Protein AF-A0A382MSB3-F1 (afdb_monomer_lite)

pLDDT: mean 81.91, std 4.89, range [67.0, 88.06]

Foldseek 3Di:
DQVLLVPQPFWDDWDADPVVRDIDTDGHPPSDDPVNSQVSQCPPPPSPDGDDDD

Secondary structure (DSSP, 8-state):
-HHHHTTSTTEEEEEEETTTTEEEEEE-TTT--HHHHHHHHHTSTTS-------

Organism: NCBI:txid408172

InterPro domains:
  IPR006121 Heavy metal-associated domain, HMA [PS50846] (1-49)
  IPR036163 Heavy metal-associated domain superfamily [SSF55008] (1-44)

Sequence (54 aa):
VQSALAKVEGVQNVNVELKDGKASIVAKKGKVSVDQLIKAVADIPGGRYKATAN

Radius of gyration: 10.36 Å; chains: 1; bounding box: 21×22×22 Å

Structure (mmCIF, N/CA/C/O backbone):
data_AF-A0A382MSB3-F1
#
_entry.id   AF-A0A382MSB3-F1
#
loop_
_atom_site.group_PDB
_atom_site.id
_atom_site.type_symbol
_atom_site.label_atom_id
_atom_site.label_a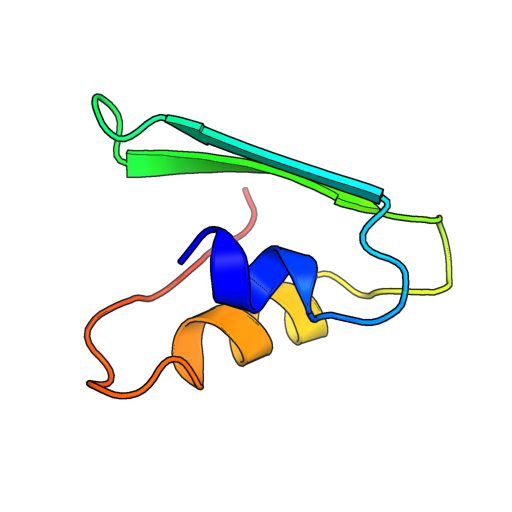lt_id
_atom_site.label_comp_id
_atom_site.label_asym_id
_atom_site.label_entity_id
_atom_site.label_seq_id
_atom_site.pdbx_PDB_ins_code
_atom_site.Cartn_x
_atom_site.Cartn_y
_atom_site.Cartn_z
_atom_site.occupancy
_atom_site.B_iso_or_equiv
_atom_site.auth_seq_id
_atom_site.auth_comp_id
_atom_site.auth_asym_id
_atom_site.auth_atom_id
_atom_site.pdbx_PDB_model_num
ATOM 1 N N . VAL A 1 1 ? 3.227 2.489 -6.623 1.00 76.50 1 VAL A N 1
ATOM 2 C CA . VAL A 1 1 ? 3.051 2.662 -5.158 1.00 76.50 1 VAL A CA 1
ATOM 3 C C . VAL A 1 1 ? 1.667 3.181 -4.803 1.00 76.50 1 VAL A C 1
ATOM 5 O O . VAL A 1 1 ? 0.913 2.422 -4.211 1.00 76.50 1 VAL A O 1
ATOM 8 N N . GLN A 1 2 ? 1.282 4.393 -5.223 1.00 80.38 2 GLN A N 1
ATOM 9 C CA . GLN A 1 2 ? -0.024 4.983 -4.879 1.00 80.38 2 GLN A CA 1
ATOM 10 C C . GLN A 1 2 ? -1.220 4.069 -5.194 1.00 80.38 2 GLN A C 1
ATOM 12 O O . GLN A 1 2 ? -2.029 3.788 -4.317 1.00 80.38 2 GLN A O 1
ATOM 17 N N . SER A 1 3 ? -1.286 3.522 -6.411 1.00 79.50 3 SER A N 1
ATOM 18 C CA . SER A 1 3 ? -2.389 2.646 -6.829 1.00 79.50 3 SER A CA 1
ATOM 19 C C . SER A 1 3 ? -2.436 1.302 -6.096 1.00 79.50 3 SER A C 1
ATOM 21 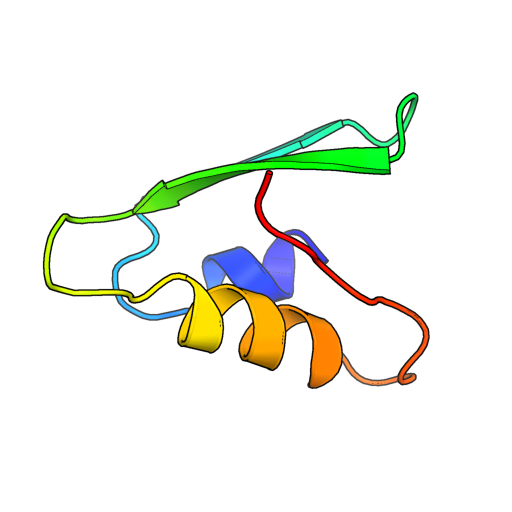O O . SER A 1 3 ? -3.480 0.667 -6.079 1.00 79.50 3 SER A O 1
ATOM 23 N N . ALA A 1 4 ? -1.323 0.838 -5.523 1.00 80.50 4 ALA A N 1
ATOM 24 C CA . ALA A 1 4 ? -1.293 -0.408 -4.757 1.00 80.50 4 ALA A CA 1
ATOM 25 C C . ALA A 1 4 ? -1.792 -0.183 -3.329 1.00 80.50 4 ALA A C 1
ATOM 27 O O . ALA A 1 4 ? -2.634 -0.929 -2.849 1.00 80.50 4 ALA A O 1
ATOM 28 N N . LEU A 1 5 ? -1.354 0.912 -2.703 1.00 80.44 5 LEU A N 1
ATOM 29 C CA . LEU A 1 5 ? -1.854 1.356 -1.404 1.00 80.44 5 LEU A CA 1
ATOM 30 C C . LEU A 1 5 ? -3.353 1.674 -1.451 1.00 80.44 5 LEU A C 1
ATOM 32 O O . LEU A 1 5 ? -4.086 1.292 -0.550 1.00 80.44 5 LEU A O 1
ATOM 36 N N . ALA A 1 6 ? -3.828 2.300 -2.529 1.00 83.44 6 ALA A N 1
ATOM 37 C CA . ALA A 1 6 ? -5.246 2.611 -2.708 1.00 83.44 6 ALA A CA 1
ATOM 38 C C . ALA A 1 6 ? -6.135 1.363 -2.888 1.00 83.44 6 ALA A C 1
ATOM 40 O O . ALA A 1 6 ? -7.342 1.444 -2.689 1.00 83.44 6 ALA A O 1
ATOM 41 N N . LYS A 1 7 ? -5.558 0.212 -3.266 1.00 82.94 7 LYS A N 1
ATOM 42 C CA . LYS A 1 7 ? -6.282 -1.066 -3.379 1.00 82.94 7 LYS A CA 1
ATOM 43 C C . LYS A 1 7 ? -6.420 -1.797 -2.046 1.00 82.94 7 LYS A C 1
ATOM 45 O O . LYS A 1 7 ? -7.170 -2.767 -1.976 1.00 82.94 7 LYS A O 1
ATOM 50 N N . VAL A 1 8 ? -5.693 -1.377 -1.011 1.00 83.12 8 VAL A N 1
ATOM 51 C CA . VAL A 1 8 ? -5.775 -2.015 0.302 1.00 83.12 8 VAL A CA 1
ATOM 52 C C . VAL A 1 8 ? -7.116 -1.662 0.935 1.00 83.12 8 VAL A C 1
ATOM 54 O O . VAL A 1 8 ? -7.460 -0.489 1.096 1.00 83.12 8 VAL A O 1
ATOM 57 N N . GLU A 1 9 ? -7.885 -2.684 1.304 1.00 80.06 9 GLU A N 1
ATOM 58 C CA . GLU A 1 9 ? -9.192 -2.485 1.916 1.00 80.06 9 GLU A CA 1
ATOM 59 C C . GLU A 1 9 ? -9.056 -1.693 3.226 1.00 80.06 9 GLU A C 1
ATOM 61 O O . GLU A 1 9 ? -8.307 -2.063 4.125 1.00 80.06 9 GLU A O 1
ATOM 66 N N . GLY A 1 10 ? -9.784 -0.580 3.339 1.00 83.19 10 GLY A N 1
ATOM 67 C CA . GLY A 1 10 ? -9.709 0.311 4.498 1.00 83.19 10 GLY A CA 1
ATOM 68 C C . GLY A 1 10 ? -8.813 1.532 4.303 1.00 83.19 10 GLY A C 1
ATOM 69 O O . GLY A 1 10 ? -8.862 2.432 5.143 1.00 83.19 10 GLY A O 1
ATOM 70 N N . VAL A 1 11 ? -8.068 1.630 3.202 1.00 85.81 11 VAL A N 1
ATOM 71 C CA . VAL A 1 11 ? -7.399 2.876 2.811 1.00 85.81 11 VAL A CA 1
ATOM 72 C C . VAL A 1 11 ? -8.429 3.847 2.240 1.00 85.81 11 VAL A C 1
ATOM 74 O O . VAL A 1 11 ? -9.188 3.516 1.337 1.00 85.81 11 VAL A O 1
ATOM 77 N N . GLN A 1 12 ? -8.480 5.047 2.812 1.00 88.06 12 GLN A N 1
ATOM 78 C CA . GLN A 1 12 ? -9.397 6.114 2.407 1.00 88.06 12 GLN A CA 1
ATOM 79 C C . GLN A 1 12 ? -8.710 7.133 1.508 1.00 88.06 12 GLN A C 1
ATOM 81 O O . GLN A 1 12 ? -9.314 7.622 0.560 1.00 88.06 12 GLN A O 1
ATOM 86 N N . ASN A 1 13 ? -7.453 7.462 1.808 1.00 86.69 13 ASN A N 1
ATOM 87 C CA . ASN A 1 13 ? -6.682 8.387 0.997 1.00 86.69 13 ASN A CA 1
ATOM 88 C C . ASN A 1 13 ? -5.206 7.998 0.969 1.00 86.69 13 ASN A C 1
ATOM 90 O O . 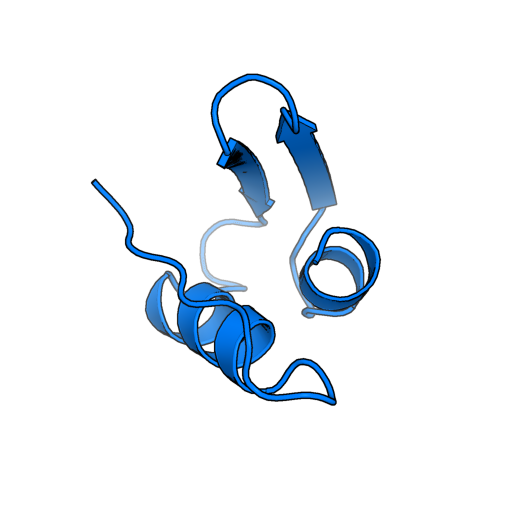ASN A 1 13 ? -4.667 7.494 1.957 1.00 86.69 13 ASN A O 1
ATOM 94 N N . VAL A 1 14 ? -4.551 8.269 -0.155 1.00 86.88 14 VAL A N 1
ATOM 95 C CA . VAL A 1 14 ? -3.115 8.056 -0.335 1.00 86.88 14 VAL A CA 1
ATOM 96 C C . VAL A 1 14 ? -2.537 9.285 -1.012 1.00 86.88 14 VAL A C 1
ATOM 98 O O . VAL A 1 14 ? -2.887 9.586 -2.150 1.00 86.88 14 VAL A O 1
ATOM 101 N N . ASN A 1 15 ? -1.622 9.958 -0.327 1.00 87.56 15 ASN A N 1
ATOM 102 C CA . ASN A 1 15 ? -0.840 11.048 -0.882 1.00 87.56 15 ASN A CA 1
ATOM 103 C C . ASN A 1 15 ? 0.618 10.601 -0.994 1.00 87.56 15 ASN A C 1
ATOM 105 O O . ASN A 1 15 ? 1.249 10.312 0.022 1.00 87.56 15 ASN A O 1
ATOM 109 N N . VAL A 1 16 ? 1.148 10.507 -2.213 1.00 84.38 16 VAL A N 1
ATOM 110 C CA . VAL A 1 16 ? 2.547 10.122 -2.444 1.00 84.38 16 VAL A CA 1
ATOM 111 C C . VAL A 1 16 ? 3.342 11.347 -2.860 1.00 84.38 16 VAL A C 1
ATOM 113 O O . VAL A 1 16 ? 3.092 11.946 -3.903 1.00 84.38 16 VAL A O 1
ATOM 116 N N . GLU A 1 17 ? 4.342 11.681 -2.059 1.00 87.38 17 GLU A N 1
ATOM 117 C CA . GLU A 1 17 ? 5.247 12.793 -2.285 1.00 87.38 17 GLU A CA 1
ATOM 118 C C . GLU A 1 17 ? 6.541 12.267 -2.911 1.00 87.38 17 GLU A C 1
ATOM 120 O O . GLU A 1 17 ? 7.486 11.853 -2.239 1.00 87.38 17 GLU A O 1
ATOM 125 N N . LEU A 1 18 ? 6.560 12.244 -4.247 1.00 81.38 18 LEU A N 1
ATOM 126 C CA . LEU A 1 18 ? 7.668 11.683 -5.029 1.00 81.38 18 LEU A CA 1
ATOM 127 C C . LEU A 1 18 ? 8.991 12.436 -4.839 1.00 81.38 18 LEU A C 1
ATOM 129 O O . LEU A 1 18 ? 10.045 11.841 -5.033 1.00 81.38 18 LEU A O 1
ATOM 133 N N . LYS A 1 19 ? 8.939 13.722 -4.463 1.00 83.56 19 LYS A N 1
ATOM 134 C CA . LYS A 1 19 ? 10.136 14.544 -4.225 1.00 83.56 19 LYS A CA 1
ATOM 135 C C . LYS A 1 19 ? 10.977 14.022 -3.064 1.00 83.56 19 LYS A C 1
ATOM 137 O O . LYS A 1 19 ? 12.187 13.914 -3.206 1.00 83.56 19 LYS A O 1
ATOM 142 N N . ASP A 1 20 ? 10.324 13.662 -1.963 1.00 80.44 20 ASP A N 1
ATOM 143 C CA . ASP A 1 20 ? 10.987 13.209 -0.736 1.00 80.44 20 ASP A CA 1
ATOM 144 C C . ASP A 1 20 ? 10.920 11.687 -0.549 1.00 80.44 20 ASP A C 1
ATOM 146 O O . ASP A 1 20 ? 11.414 11.152 0.442 1.00 80.44 20 ASP A O 1
ATOM 150 N N . GLY A 1 21 ? 10.272 10.972 -1.476 1.00 81.69 21 GLY A N 1
ATOM 151 C CA . GLY A 1 21 ? 10.037 9.532 -1.359 1.00 81.69 21 GLY A CA 1
ATOM 152 C C . GLY A 1 21 ? 9.113 9.161 -0.194 1.00 81.69 21 GLY A C 1
ATOM 153 O O . GLY A 1 21 ? 9.149 8.026 0.279 1.00 81.69 21 GLY A O 1
ATOM 154 N N . LYS A 1 22 ? 8.292 10.105 0.280 1.00 83.81 22 LYS A N 1
ATOM 155 C CA . LYS A 1 22 ? 7.368 9.912 1.404 1.00 83.81 22 LYS A CA 1
ATOM 156 C C . LYS A 1 22 ? 5.963 9.602 0.903 1.00 83.81 22 LYS A C 1
ATOM 158 O O . LYS A 1 22 ? 5.548 10.047 -0.164 1.00 83.81 22 LYS A O 1
ATOM 163 N N . ALA A 1 23 ? 5.211 8.837 1.684 1.00 84.19 23 ALA A N 1
ATOM 164 C CA . ALA A 1 23 ? 3.805 8.575 1.417 1.00 84.19 23 ALA A CA 1
ATOM 165 C C . ALA A 1 23 ? 2.994 8.747 2.700 1.00 84.19 23 ALA A C 1
ATOM 167 O O . ALA A 1 23 ? 3.294 8.128 3.719 1.00 84.19 23 ALA A O 1
ATOM 168 N N . SER A 1 24 ? 1.949 9.562 2.623 1.00 86.62 24 SER A N 1
ATOM 169 C CA . SER A 1 24 ? 0.984 9.777 3.694 1.00 86.62 24 SER A CA 1
ATOM 170 C C . SER A 1 24 ? -0.293 9.025 3.358 1.00 86.62 24 SER A C 1
ATOM 172 O O . SER A 1 24 ? -0.903 9.239 2.309 1.00 86.62 24 SER A O 1
ATOM 174 N N . ILE A 1 25 ? -0.695 8.120 4.244 1.00 85.94 25 ILE A N 1
ATOM 175 C CA . ILE A 1 25 ? -1.844 7.240 4.034 1.00 85.94 25 ILE A CA 1
ATOM 176 C C . ILE A 1 25 ? -2.865 7.531 5.126 1.00 85.94 25 ILE A C 1
ATOM 178 O O . ILE A 1 25 ? -2.540 7.526 6.312 1.00 85.94 25 ILE A O 1
ATOM 182 N N . VAL A 1 26 ? -4.113 7.757 4.727 1.00 87.50 26 VAL A N 1
ATOM 183 C CA . VAL A 1 26 ? -5.249 7.851 5.643 1.00 87.50 26 VAL A CA 1
ATOM 184 C C . VAL A 1 26 ? -6.030 6.556 5.521 1.00 87.50 26 VAL A C 1
ATOM 186 O O . VAL A 1 26 ? -6.623 6.279 4.480 1.00 87.50 26 VAL A O 1
ATOM 189 N N . ALA A 1 27 ? -6.041 5.758 6.583 1.00 85.25 27 ALA A N 1
ATOM 190 C CA . ALA A 1 27 ? -6.778 4.503 6.640 1.00 85.25 27 ALA A CA 1
ATOM 191 C C . ALA A 1 27 ? -7.819 4.523 7.762 1.00 85.25 27 ALA A C 1
ATOM 193 O O . ALA A 1 27 ? -7.691 5.245 8.753 1.00 85.25 27 ALA A O 1
ATOM 194 N N . LYS A 1 28 ? -8.880 3.730 7.607 1.00 83.44 28 LYS A N 1
ATOM 195 C CA . LYS A 1 28 ? -9.876 3.513 8.656 1.00 83.44 28 LYS A CA 1
ATOM 196 C C . LYS A 1 28 ? -9.221 2.762 9.815 1.00 83.44 28 LYS A C 1
ATOM 198 O O . LYS A 1 28 ? -8.709 1.655 9.644 1.00 83.44 28 LYS A O 1
ATOM 203 N N . LYS A 1 29 ? -9.274 3.361 11.005 1.00 77.62 29 LYS A N 1
ATOM 204 C CA . LYS A 1 29 ? -8.751 2.7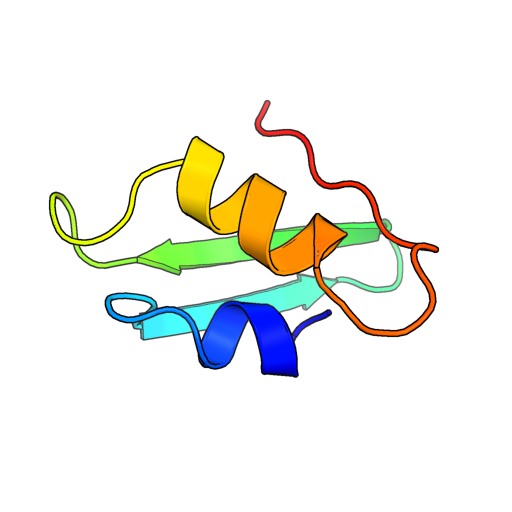65 12.239 1.00 77.62 29 LYS A CA 1
ATOM 205 C C . LYS A 1 29 ? -9.377 1.379 12.455 1.00 77.62 29 LYS A C 1
ATOM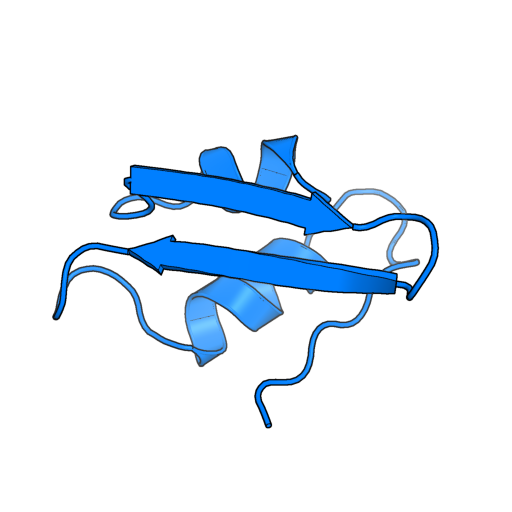 207 O O . LYS A 1 29 ? -10.597 1.251 12.434 1.00 77.62 29 LYS A O 1
ATOM 212 N N . GLY A 1 30 ? -8.539 0.356 12.629 1.00 80.62 30 GLY A N 1
ATOM 213 C CA . GLY A 1 30 ? -8.961 -1.033 12.858 1.00 80.62 30 GLY A CA 1
ATOM 214 C C . GLY A 1 30 ? -9.297 -1.850 11.603 1.00 80.62 30 GLY A C 1
ATOM 215 O O . GLY A 1 30 ? -9.519 -3.048 11.722 1.00 80.62 30 GLY A O 1
ATOM 216 N N . LYS A 1 31 ? -9.313 -1.241 10.409 1.00 82.00 31 LYS A N 1
ATOM 217 C CA . LYS A 1 31 ? -9.501 -1.955 9.131 1.00 82.00 31 LYS A CA 1
ATOM 218 C C . LYS A 1 31 ? -8.189 -2.315 8.437 1.00 82.00 31 LYS A C 1
ATOM 220 O O . LYS A 1 31 ? -8.162 -3.263 7.666 1.00 82.00 31 LYS A O 1
ATOM 225 N N . VAL A 1 32 ? -7.132 -1.554 8.708 1.00 82.75 32 VAL A N 1
ATOM 226 C CA . VAL A 1 32 ? -5.810 -1.748 8.116 1.00 82.75 32 VAL A CA 1
ATOM 227 C C . VAL A 1 32 ? -4.751 -1.632 9.201 1.00 82.75 32 VAL A C 1
ATOM 229 O O . VAL A 1 32 ? -4.815 -0.723 10.035 1.00 82.75 32 VAL A O 1
ATOM 232 N N . SER A 1 33 ? -3.783 -2.545 9.190 1.00 85.25 33 SER A N 1
ATOM 233 C CA . SER A 1 33 ? -2.579 -2.445 10.013 1.00 85.25 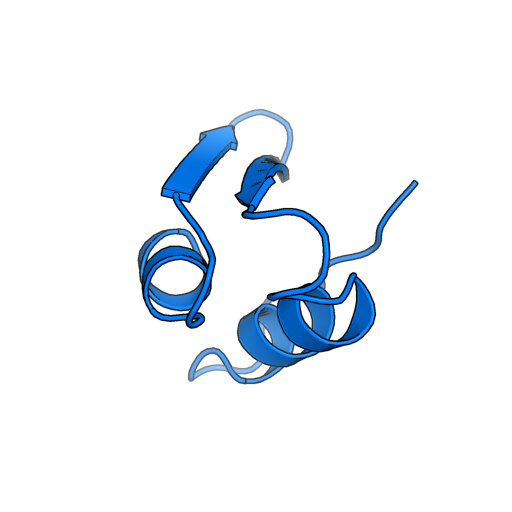33 SER A CA 1
ATOM 234 C C . SER A 1 33 ? -1.413 -1.849 9.225 1.00 85.25 33 SER A C 1
ATOM 236 O O . SER A 1 33 ? -1.372 -1.887 7.993 1.00 85.25 33 SER A O 1
ATOM 238 N N . VAL A 1 34 ? -0.433 -1.312 9.951 1.00 84.25 34 VAL A N 1
ATOM 239 C CA . VAL A 1 34 ? 0.814 -0.809 9.362 1.00 84.25 34 VAL A CA 1
ATOM 240 C C . VAL A 1 34 ? 1.526 -1.912 8.572 1.00 84.25 34 VAL A C 1
ATOM 242 O O . VAL A 1 34 ? 1.931 -1.680 7.436 1.00 84.25 34 VAL A O 1
ATOM 245 N N . ASP A 1 35 ? 1.588 -3.132 9.111 1.00 86.12 35 ASP A N 1
ATOM 246 C CA . ASP A 1 35 ? 2.206 -4.276 8.430 1.00 86.12 35 ASP A CA 1
ATOM 247 C C . ASP A 1 35 ? 1.508 -4.633 7.115 1.00 86.12 35 ASP A C 1
ATOM 249 O O . ASP A 1 35 ? 2.172 -4.947 6.128 1.00 86.12 35 ASP A O 1
ATOM 253 N N . GLN A 1 36 ? 0.173 -4.545 7.061 1.00 85.50 36 GLN A N 1
ATOM 254 C CA . GLN A 1 36 ? -0.571 -4.763 5.818 1.00 85.50 36 GLN A CA 1
ATOM 255 C C . GLN A 1 36 ? -0.224 -3.717 4.759 1.00 85.50 36 GLN A C 1
ATOM 257 O O . GLN A 1 36 ? -0.077 -4.067 3.590 1.00 85.50 36 GLN A O 1
ATOM 262 N N . LEU A 1 37 ? -0.060 -2.451 5.154 1.00 83.19 37 LEU A N 1
ATOM 263 C CA . LEU A 1 37 ? 0.349 -1.389 4.234 1.00 83.19 37 LEU A CA 1
ATOM 264 C C . LEU A 1 37 ? 1.776 -1.613 3.728 1.00 83.19 37 LEU A C 1
ATOM 266 O O . LEU A 1 37 ? 2.022 -1.498 2.528 1.00 83.19 37 LEU A O 1
ATOM 270 N N . ILE A 1 38 ? 2.702 -1.986 4.615 1.00 86.44 38 ILE A N 1
ATOM 271 C CA . ILE A 1 38 ? 4.088 -2.302 4.248 1.00 86.44 38 ILE A CA 1
ATOM 272 C C . ILE A 1 38 ? 4.124 -3.475 3.266 1.00 86.44 38 ILE A C 1
ATOM 274 O O . ILE A 1 38 ? 4.773 -3.391 2.219 1.00 86.44 38 ILE A O 1
ATOM 278 N N . LYS A 1 39 ? 3.377 -4.543 3.561 1.00 85.94 39 LYS A N 1
ATOM 279 C CA . LYS A 1 39 ? 3.287 -5.722 2.700 1.00 85.94 39 LYS A CA 1
ATOM 280 C C . LYS A 1 39 ? 2.665 -5.394 1.345 1.00 85.94 39 LYS A C 1
ATOM 282 O O . LYS A 1 39 ? 3.212 -5.790 0.325 1.00 85.94 39 LYS A O 1
ATOM 287 N N . ALA A 1 40 ? 1.604 -4.589 1.312 1.00 83.94 40 ALA A N 1
ATOM 288 C CA . ALA A 1 40 ? 0.985 -4.150 0.063 1.00 83.94 40 ALA A CA 1
ATOM 289 C C . ALA A 1 40 ? 1.940 -3.345 -0.833 1.00 83.94 40 ALA A C 1
ATOM 291 O O . ALA A 1 40 ? 1.822 -3.397 -2.057 1.00 83.94 40 ALA A O 1
ATOM 292 N N . VAL A 1 41 ? 2.889 -2.603 -0.248 1.00 83.69 41 VAL A N 1
ATOM 293 C CA . VAL A 1 41 ? 3.944 -1.913 -1.008 1.00 83.69 41 VAL A CA 1
ATOM 294 C C . VAL A 1 41 ? 5.012 -2.890 -1.500 1.00 83.69 41 VAL A C 1
ATOM 296 O O . VAL A 1 41 ? 5.471 -2.755 -2.634 1.00 83.69 41 VAL A O 1
ATOM 299 N N . ALA A 1 42 ? 5.390 -3.874 -0.685 1.00 85.38 42 ALA A N 1
ATOM 300 C CA . ALA A 1 42 ? 6.354 -4.905 -1.070 1.00 85.38 42 ALA A CA 1
ATOM 301 C C . ALA A 1 42 ? 5.820 -5.828 -2.184 1.00 85.38 42 ALA A C 1
ATOM 303 O O . ALA A 1 42 ? 6.575 -6.201 -3.080 1.00 85.38 42 ALA A O 1
ATOM 304 N N . ASP A 1 43 ? 4.517 -6.123 -2.171 1.00 84.62 43 ASP A N 1
ATOM 305 C CA . ASP A 1 43 ? 3.822 -6.951 -3.168 1.00 84.62 43 ASP A CA 1
ATOM 306 C C . ASP A 1 43 ? 3.585 -6.217 -4.504 1.00 84.62 43 ASP A C 1
ATOM 308 O O . ASP A 1 43 ? 3.021 -6.781 -5.446 1.00 84.62 43 ASP A O 1
ATOM 312 N N . ILE A 1 44 ? 4.020 -4.955 -4.633 1.00 82.06 44 ILE A N 1
ATOM 313 C CA . ILE A 1 44 ? 3.952 -4.234 -5.905 1.00 82.06 44 ILE A CA 1
ATOM 314 C C . ILE A 1 44 ? 4.801 -4.980 -6.944 1.00 82.06 44 ILE A C 1
ATOM 316 O O . ILE A 1 44 ? 6.006 -5.162 -6.731 1.00 82.06 44 ILE A O 1
ATOM 320 N N . PRO A 1 45 ? 4.214 -5.347 -8.102 1.00 69.69 45 PRO A N 1
ATOM 321 C CA . PRO A 1 45 ? 4.930 -6.029 -9.169 1.00 69.69 45 PRO A CA 1
ATOM 322 C C . PRO A 1 45 ? 6.216 -5.284 -9.530 1.00 69.69 45 PRO A C 1
ATOM 324 O O . PRO A 1 45 ? 6.196 -4.089 -9.830 1.00 69.69 45 PRO A O 1
ATOM 327 N N . GLY A 1 46 ? 7.340 -5.996 -9.462 1.00 69.69 46 GLY A N 1
ATOM 328 C CA . GLY A 1 46 ? 8.674 -5.444 -9.690 1.00 69.69 46 GLY A CA 1
ATOM 329 C C . GLY A 1 46 ? 9.545 -5.313 -8.440 1.00 69.69 46 GLY A C 1
ATOM 330 O O . GLY A 1 46 ? 10.723 -5.015 -8.602 1.00 69.69 46 GLY A O 1
ATOM 331 N N . GLY A 1 47 ? 9.022 -5.533 -7.223 1.00 67.00 47 GLY A N 1
ATOM 332 C CA . GLY A 1 47 ? 9.822 -5.737 -5.996 1.00 67.00 47 GLY A CA 1
ATOM 333 C C . GLY A 1 47 ? 10.776 -4.594 -5.610 1.00 67.00 47 GLY A C 1
ATOM 334 O O . GLY A 1 47 ? 11.672 -4.770 -4.790 1.00 67.00 47 GLY A O 1
ATOM 335 N N . ARG A 1 48 ? 10.615 -3.417 -6.223 1.00 74.69 48 ARG A N 1
ATOM 336 C CA . ARG A 1 48 ? 11.535 -2.272 -6.113 1.00 74.69 48 ARG A CA 1
ATOM 337 C C . ARG A 1 48 ? 11.220 -1.331 -4.955 1.00 74.69 48 ARG A C 1
ATOM 339 O O . ARG A 1 48 ? 11.987 -0.409 -4.705 1.00 74.69 48 ARG A O 1
ATOM 346 N N . TYR A 1 49 ? 10.097 -1.531 -4.273 1.00 78.25 49 TYR A N 1
ATOM 347 C CA . TYR A 1 49 ? 9.585 -0.593 -3.282 1.00 78.25 49 TYR A CA 1
ATOM 348 C C . TYR A 1 49 ? 9.540 -1.254 -1.904 1.00 78.25 49 TYR A C 1
ATOM 350 O O . TYR A 1 49 ? 8.957 -2.322 -1.740 1.00 78.25 49 TYR A O 1
ATOM 358 N N . LYS A 1 50 ? 10.146 -0.602 -0.909 1.00 78.94 50 LYS A N 1
ATOM 359 C CA . LYS A 1 50 ? 10.017 -0.944 0.511 1.00 78.94 50 LYS A CA 1
ATOM 360 C C . LYS A 1 50 ? 9.416 0.250 1.238 1.00 78.94 50 LYS A C 1
ATOM 362 O O . LYS A 1 50 ? 9.850 1.376 1.016 1.00 78.94 50 LYS A O 1
ATOM 367 N N . ALA A 1 51 ? 8.427 -0.006 2.083 1.00 80.56 51 ALA A N 1
ATOM 368 C CA . ALA A 1 51 ? 7.861 0.992 2.978 1.00 80.56 51 ALA A CA 1
ATOM 369 C C . ALA A 1 51 ? 8.249 0.663 4.419 1.00 80.56 51 ALA A C 1
ATOM 371 O O . ALA A 1 51 ? 8.294 -0.503 4.806 1.00 80.56 51 ALA A O 1
ATOM 372 N N . THR A 1 52 ? 8.502 1.698 5.204 1.00 80.00 52 THR A N 1
ATOM 373 C CA . THR A 1 52 ? 8.723 1.625 6.647 1.00 80.00 52 THR A CA 1
ATOM 374 C C . THR A 1 52 ? 7.874 2.700 7.303 1.00 80.00 52 THR A C 1
ATOM 376 O O . THR A 1 52 ? 7.790 3.821 6.802 1.00 80.00 52 THR A O 1
ATOM 379 N N . ALA A 1 53 ? 7.214 2.348 8.402 1.00 77.19 53 ALA A N 1
ATOM 380 C CA . ALA A 1 53 ? 6.561 3.330 9.253 1.00 77.19 53 ALA A CA 1
ATOM 381 C C . ALA A 1 53 ? 7.587 3.881 10.248 1.00 77.19 53 ALA A C 1
ATOM 383 O O . ALA A 1 53 ? 8.330 3.099 10.842 1.00 77.19 53 ALA A O 1
ATOM 384 N N . ASN A 1 54 ? 7.624 5.205 10.389 1.00 67.19 54 ASN A N 1
ATOM 385 C CA . ASN A 1 54 ? 8.366 5.926 11.424 1.00 67.19 54 ASN A CA 1
ATOM 386 C C . ASN A 1 54 ? 7.383 6.660 12.329 1.00 67.19 54 ASN A C 1
ATOM 388 O O . ASN A 1 54 ? 6.309 7.048 11.809 1.00 67.19 54 ASN A O 1
#